Protein AF-A0A533SF51-F1 (afdb_monomer)

Sequence (146 aa):
MVKEVVDHLSSLVIGVIQMPCPEFGFYGNPRPSMTKDDYEKASGFKAHCRRVAKGFCNDLEDIKRLGRKPRVKILGIVGVEHSPSCAVEETPRKTNKGTVYRKERGIFMEELEREVRKRDLGIPLIGVNIHSPKDELLRMIKFFKE

pLDDT: mean 90.51, std 9.14, range [52.22, 98.62]

Solvent-accessible surface area (backbone atoms only — not comparable to full-atom values): 8386 Å² total; per-residue (Å²): 111,69,63,61,54,50,53,54,36,50,76,70,74,46,87,84,83,86,74,83,56,63,62,46,76,71,61,40,85,81,62,82,93,66,32,31,62,56,46,71,67,37,86,61,46,65,60,48,23,40,52,54,27,48,54,53,49,50,54,53,50,48,44,61,73,64,35,75,81,72,67,61,78,81,79,59,45,83,26,40,40,61,28,29,38,38,1,51,50,33,16,28,35,76,51,100,91,44,79,44,76,40,91,37,53,3,63,34,39,50,37,31,51,50,50,39,59,76,64,69,64,82,66,48,77,41,57,32,47,78,93,49,48,69,63,39,49,56,51,54,49,55,65,72,72,111

Structure (mmCIF, N/CA/C/O backbone):
data_AF-A0A533SF51-F1
#
_entry.id   AF-A0A533SF51-F1
#
loop_
_atom_site.group_PDB
_atom_site.id
_atom_site.type_symbol
_atom_site.label_atom_id
_atom_site.label_alt_id
_atom_site.label_comp_id
_atom_site.label_asym_id
_atom_site.label_entity_id
_atom_site.label_seq_id
_atom_site.pdbx_PDB_ins_code
_atom_site.Cartn_x
_atom_site.Cartn_y
_atom_site.Cartn_z
_atom_site.occupancy
_atom_site.B_iso_or_equiv
_atom_site.auth_seq_id
_atom_site.auth_comp_id
_atom_site.auth_asym_id
_atom_site.auth_atom_id
_atom_site.pdbx_PDB_model_num
ATOM 1 N N . MET A 1 1 ? 1.648 -19.081 6.973 1.00 64.94 1 MET A N 1
ATOM 2 C CA . MET A 1 1 ? 1.926 -17.631 7.061 1.00 64.94 1 MET A CA 1
ATOM 3 C C . MET A 1 1 ? 0.658 -16.785 7.135 1.00 64.94 1 MET A C 1
ATOM 5 O O . MET A 1 1 ? 0.496 -16.043 8.093 1.00 64.94 1 MET A O 1
ATOM 9 N N . VAL A 1 2 ? -0.254 -16.888 6.155 1.00 72.75 2 VAL A N 1
ATOM 10 C CA . VAL A 1 2 ? -1.535 -16.144 6.177 1.00 72.75 2 VAL A CA 1
ATOM 11 C C . VAL A 1 2 ? -2.382 -16.535 7.388 1.00 72.75 2 VAL A C 1
ATOM 13 O O . VAL A 1 2 ? -2.914 -15.663 8.063 1.00 72.75 2 VAL A O 1
ATOM 16 N N . LYS A 1 3 ? -2.444 -17.835 7.706 1.00 79.88 3 LYS A N 1
ATOM 17 C CA . LYS A 1 3 ? -3.169 -18.338 8.875 1.00 79.88 3 LYS A CA 1
ATOM 18 C C . LYS A 1 3 ? -2.669 -17.712 10.180 1.00 79.88 3 LYS A C 1
ATOM 20 O O . LYS A 1 3 ? -3.486 -17.194 10.921 1.00 79.88 3 LYS A O 1
ATOM 25 N N . GLU A 1 4 ? -1.358 -17.691 10.444 1.00 77.06 4 GLU A N 1
ATOM 26 C CA . GLU A 1 4 ? -0.842 -17.103 11.691 1.00 77.06 4 GLU A CA 1
ATOM 27 C C . GLU A 1 4 ? -1.135 -15.601 11.792 1.00 77.06 4 GLU A C 1
ATOM 29 O O . GLU A 1 4 ? -1.449 -15.116 12.875 1.00 77.06 4 GLU A O 1
ATOM 34 N N . VAL A 1 5 ? -1.064 -14.872 10.672 1.00 75.38 5 VAL A N 1
ATOM 35 C CA . VAL A 1 5 ? -1.406 -13.442 10.628 1.00 75.38 5 VAL A CA 1
ATOM 36 C C . VAL A 1 5 ? -2.882 -13.229 10.959 1.00 75.38 5 VAL A C 1
ATOM 38 O O . VAL A 1 5 ? -3.210 -12.419 11.823 1.00 75.38 5 VAL A O 1
ATOM 41 N N . VAL A 1 6 ? -3.768 -13.979 10.304 1.00 81.81 6 VAL A N 1
ATOM 42 C CA . VAL A 1 6 ? -5.218 -13.877 10.504 1.00 81.81 6 VAL A CA 1
ATOM 43 C C . VAL A 1 6 ? -5.610 -14.297 11.919 1.00 81.81 6 VAL A C 1
ATOM 45 O O . VAL A 1 6 ? -6.343 -13.564 12.576 1.00 81.81 6 VAL A O 1
ATOM 48 N N . ASP A 1 7 ? -5.086 -15.419 12.418 1.00 85.44 7 ASP A N 1
ATOM 49 C CA . ASP A 1 7 ? -5.364 -15.914 13.770 1.00 85.44 7 ASP A CA 1
ATOM 50 C C . ASP A 1 7 ? -4.962 -14.879 14.825 1.00 85.44 7 ASP A C 1
ATOM 52 O O . ASP A 1 7 ? -5.710 -14.601 15.765 1.00 85.44 7 ASP A O 1
ATOM 56 N N . HIS A 1 8 ? -3.788 -14.270 14.659 1.00 80.50 8 HIS A N 1
ATOM 57 C CA . HIS A 1 8 ? -3.290 -13.295 15.612 1.00 80.50 8 HIS A CA 1
ATOM 58 C C . HIS A 1 8 ? -4.105 -11.994 15.582 1.00 80.50 8 HIS A C 1
ATOM 60 O O . HIS A 1 8 ? -4.501 -11.510 16.643 1.00 80.50 8 HIS A O 1
ATOM 66 N N . LEU A 1 9 ? -4.428 -11.454 14.401 1.00 83.94 9 LEU A N 1
ATOM 67 C CA . LEU A 1 9 ? -5.310 -10.284 14.283 1.00 83.94 9 LEU A CA 1
ATOM 68 C C . LEU A 1 9 ? -6.707 -10.580 14.847 1.00 83.94 9 LEU A C 1
ATOM 70 O O . LEU A 1 9 ? -7.257 -9.767 15.590 1.00 83.94 9 LEU A O 1
ATOM 74 N N . SER A 1 10 ? -7.236 -11.779 14.592 1.00 87.62 10 SER A N 1
ATOM 75 C CA . SER A 1 10 ? -8.511 -12.232 15.148 1.00 87.62 10 SER A CA 1
ATOM 76 C C . SER A 1 10 ? -8.484 -12.314 16.676 1.00 87.62 10 SER A C 1
ATOM 78 O O . SER A 1 10 ? -9.462 -11.928 17.312 1.00 87.62 10 SER A O 1
ATOM 80 N N . SER A 1 11 ? -7.379 -12.763 17.284 1.00 87.75 11 SER A N 1
ATOM 81 C CA . SER A 1 11 ? -7.220 -12.795 18.751 1.00 87.75 11 SER A CA 1
ATOM 82 C C . SER A 1 11 ? -7.248 -11.401 19.392 1.00 87.75 11 SER A C 1
ATOM 84 O O . SER A 1 11 ? -7.545 -11.262 20.576 1.00 87.75 11 SER A O 1
ATOM 86 N N . LEU A 1 12 ? -6.977 -10.364 18.594 1.00 85.25 12 LEU A N 1
ATOM 87 C CA . LEU A 1 12 ? -7.032 -8.955 18.980 1.00 85.25 12 LEU A CA 1
ATOM 88 C C . LEU A 1 12 ? -8.345 -8.276 18.561 1.00 85.25 12 LEU A C 1
ATOM 90 O O . LEU A 1 12 ? -8.484 -7.069 18.744 1.00 85.25 12 LEU A O 1
ATOM 94 N N . VAL A 1 13 ? -9.300 -9.028 18.001 1.00 88.25 13 VAL A N 1
ATOM 95 C CA . VAL A 1 13 ? -10.572 -8.507 17.468 1.00 88.25 13 VAL A CA 1
ATOM 96 C C . VAL A 1 13 ? -10.348 -7.479 16.343 1.00 88.25 13 VAL A C 1
ATOM 98 O O . VAL A 1 13 ? -11.116 -6.535 16.162 1.00 88.25 13 VAL A O 1
ATOM 101 N N . ILE A 1 14 ? -9.278 -7.661 15.562 1.00 87.69 14 ILE A N 1
ATOM 102 C CA . ILE A 1 14 ? -8.954 -6.829 14.402 1.00 87.69 14 ILE A CA 1
ATOM 103 C C . ILE A 1 14 ? -9.412 -7.549 13.133 1.00 87.69 14 ILE A C 1
ATOM 105 O O . ILE A 1 14 ? -8.921 -8.626 12.795 1.00 87.69 14 ILE A O 1
ATOM 109 N N . GLY A 1 15 ? -10.348 -6.929 12.415 1.00 88.75 15 GLY A N 1
ATOM 110 C CA . GLY A 1 15 ? -10.756 -7.367 11.082 1.00 88.75 15 GLY A CA 1
ATOM 111 C C . GLY A 1 15 ? -9.791 -6.887 9.996 1.00 88.75 15 GLY A C 1
ATOM 112 O O . GLY A 1 15 ? -9.158 -5.840 10.131 1.00 88.75 15 GLY A O 1
ATOM 113 N N . VAL A 1 16 ? -9.718 -7.632 8.891 1.00 88.38 16 VAL A N 1
ATOM 114 C CA . VAL A 1 16 ? -8.942 -7.266 7.697 1.00 88.38 16 VAL A CA 1
ATOM 115 C C . VAL A 1 16 ? -9.875 -7.207 6.497 1.00 88.38 16 VAL A C 1
ATOM 117 O O . VAL A 1 16 ? -10.638 -8.141 6.255 1.00 88.38 16 VAL A O 1
ATOM 120 N N . ILE A 1 17 ? -9.793 -6.121 5.730 1.00 90.69 17 ILE A N 1
ATOM 121 C CA . ILE A 1 17 ? -10.488 -5.973 4.449 1.00 90.69 17 ILE A CA 1
ATOM 122 C C . ILE A 1 17 ? -9.427 -6.012 3.353 1.00 90.69 17 ILE A C 1
ATOM 124 O O . ILE A 1 17 ? -8.561 -5.140 3.284 1.00 90.69 17 ILE A O 1
ATOM 128 N N . GLN A 1 18 ? -9.477 -7.039 2.507 1.00 90.69 18 GLN A N 1
ATOM 129 C CA . GLN A 1 18 ? -8.551 -7.183 1.389 1.00 90.69 18 GLN A CA 1
ATOM 130 C C . GLN A 1 18 ? -8.923 -6.205 0.267 1.00 90.69 18 GLN A C 1
ATOM 132 O O . GLN A 1 18 ? -10.019 -6.272 -0.285 1.00 90.69 18 GLN A O 1
ATOM 137 N N . MET A 1 19 ? -7.989 -5.329 -0.109 1.00 92.88 19 MET A N 1
ATOM 138 C CA . MET A 1 19 ? -8.137 -4.466 -1.284 1.00 92.88 19 MET A CA 1
ATOM 139 C C . MET A 1 19 ? -7.906 -5.255 -2.585 1.00 92.88 19 MET A C 1
ATOM 141 O O . MET A 1 19 ? -7.071 -6.172 -2.599 1.00 92.88 19 MET A O 1
ATOM 145 N N . PRO A 1 20 ? -8.563 -4.877 -3.701 1.00 94.00 20 PRO A N 1
ATOM 146 C CA . PRO A 1 20 ? -8.201 -5.369 -5.025 1.00 94.00 20 PRO A CA 1
ATOM 147 C C . PRO A 1 20 ? -6.736 -5.052 -5.344 1.00 94.00 20 PRO A C 1
ATOM 149 O O . PRO A 1 20 ? -6.280 -3.926 -5.149 1.00 94.00 20 PRO A O 1
ATOM 152 N N . CYS A 1 21 ? -5.994 -6.033 -5.860 1.00 95.69 21 CYS A N 1
ATOM 153 C CA . CYS A 1 21 ? -4.616 -5.815 -6.293 1.00 95.69 21 CYS A CA 1
ATOM 154 C C . CYS A 1 21 ? -4.604 -4.938 -7.563 1.00 95.69 21 CYS A C 1
ATOM 156 O O . CYS A 1 21 ? -5.134 -5.380 -8.588 1.00 95.69 21 CYS A O 1
ATOM 158 N N . PRO A 1 22 ? -3.990 -3.736 -7.542 1.00 96.88 22 PRO A N 1
ATOM 159 C CA . PRO A 1 22 ? -4.008 -2.820 -8.686 1.00 96.88 22 PRO A CA 1
ATOM 160 C C . PRO A 1 22 ? -3.272 -3.396 -9.903 1.00 96.88 22 PRO A C 1
ATOM 162 O O . PRO A 1 22 ? -3.624 -3.126 -11.045 1.00 96.88 22 PRO A O 1
ATOM 165 N N . GLU A 1 23 ? -2.256 -4.225 -9.677 1.00 97.44 23 GLU A N 1
ATOM 166 C CA . GLU A 1 23 ? -1.462 -4.826 -10.747 1.00 97.44 23 GLU A CA 1
ATOM 167 C C . GLU A 1 23 ? -2.214 -5.971 -11.432 1.00 97.44 23 GLU A C 1
ATOM 169 O O . GLU A 1 23 ? -2.236 -6.045 -12.658 1.00 97.44 23 GLU A O 1
ATOM 174 N N . PHE A 1 24 ? -2.887 -6.832 -10.659 1.00 96.31 24 PHE A N 1
ATOM 175 C CA . PHE A 1 24 ? -3.723 -7.904 -11.213 1.00 96.31 24 PHE A CA 1
ATOM 176 C C . PHE A 1 24 ? -4.988 -7.358 -11.866 1.00 96.31 24 PHE A C 1
ATOM 178 O O . PHE A 1 24 ? -5.387 -7.849 -12.915 1.00 96.31 24 PHE A O 1
ATOM 185 N N . GLY A 1 25 ? -5.592 -6.314 -11.294 1.00 96.19 25 GLY A N 1
ATOM 186 C CA . GLY A 1 25 ? -6.740 -5.641 -11.898 1.00 96.19 25 GLY A CA 1
ATOM 187 C C . GLY A 1 25 ? -6.423 -4.972 -13.240 1.00 96.19 25 GLY A C 1
ATOM 188 O O . GLY A 1 25 ? -7.349 -4.662 -13.988 1.00 96.19 25 GLY A O 1
ATOM 189 N N . PHE A 1 26 ? -5.141 -4.749 -13.548 1.00 97.19 26 PHE A N 1
ATOM 190 C CA . PHE A 1 26 ? -4.700 -4.119 -14.789 1.00 97.19 26 PHE A CA 1
ATOM 191 C C . PHE A 1 26 ? -4.086 -5.103 -15.796 1.00 97.19 26 PHE A C 1
ATOM 193 O O . PHE A 1 26 ? -4.476 -5.090 -16.959 1.00 97.19 26 PHE A O 1
ATOM 200 N N . TYR A 1 27 ? -3.146 -5.952 -15.367 1.00 96.19 27 TYR A N 1
ATOM 201 C CA . TYR A 1 27 ? -2.427 -6.895 -16.238 1.00 96.19 27 TYR A CA 1
ATOM 202 C C . TYR A 1 27 ? -2.879 -8.355 -16.104 1.00 96.19 27 TYR A C 1
ATOM 204 O O . TYR A 1 27 ? -2.467 -9.187 -16.907 1.00 96.19 27 TYR A O 1
ATOM 212 N N . GLY A 1 28 ? -3.711 -8.685 -15.115 1.00 95.19 28 GLY A N 1
ATOM 213 C CA . GLY A 1 28 ? -4.087 -10.063 -14.812 1.00 95.19 28 GLY A CA 1
ATOM 214 C C . GLY A 1 28 ? -2.996 -10.848 -14.076 1.00 95.19 28 GLY A C 1
ATOM 215 O O . GLY A 1 28 ? -2.067 -10.284 -13.491 1.00 95.19 28 GLY A O 1
ATOM 216 N N . ASN A 1 29 ? -3.148 -12.172 -14.078 1.00 90.88 29 ASN A N 1
ATOM 217 C CA . ASN A 1 29 ? -2.195 -13.127 -13.521 1.00 90.88 29 ASN A CA 1
ATOM 218 C C . ASN A 1 29 ? -2.014 -14.287 -14.526 1.00 90.88 29 ASN A C 1
ATOM 220 O O . ASN A 1 29 ? -3.012 -14.938 -14.842 1.00 90.88 29 ASN A O 1
ATOM 224 N N . PRO A 1 30 ? -0.794 -14.560 -15.027 1.00 91.25 30 PRO A N 1
ATOM 225 C CA . PRO A 1 30 ? 0.472 -13.927 -14.656 1.00 91.25 30 PRO A CA 1
ATOM 226 C C . PRO A 1 30 ? 0.636 -12.515 -15.232 1.00 91.25 30 PRO A C 1
ATOM 228 O O . PRO A 1 30 ? 0.009 -12.146 -16.220 1.00 91.25 30 PRO A O 1
ATOM 231 N N . ARG A 1 31 ? 1.539 -11.745 -14.621 1.00 93.19 31 ARG A N 1
ATOM 232 C CA . ARG A 1 31 ? 2.019 -10.451 -15.120 1.00 93.19 31 ARG A CA 1
ATOM 233 C C . ARG A 1 31 ? 3.550 -10.408 -15.081 1.00 93.19 31 ARG A C 1
ATOM 235 O O . ARG A 1 31 ? 4.142 -11.092 -14.241 1.00 93.19 31 ARG A O 1
ATOM 242 N N . PRO A 1 32 ? 4.215 -9.604 -15.925 1.00 90.19 32 PRO A N 1
ATOM 243 C CA . PRO A 1 32 ? 5.661 -9.431 -15.838 1.00 90.19 32 PRO A CA 1
ATOM 244 C C . PRO A 1 32 ? 6.078 -8.778 -14.511 1.00 90.19 32 PRO A C 1
ATOM 246 O O . PRO A 1 32 ? 5.322 -8.014 -13.902 1.00 90.19 32 PRO A O 1
ATOM 249 N N . SER A 1 33 ? 7.305 -9.068 -14.069 1.00 92.50 33 SER A N 1
ATOM 250 C CA . SER A 1 33 ? 7.960 -8.295 -13.010 1.00 92.50 33 SER A CA 1
ATOM 251 C C . SER A 1 33 ? 8.328 -6.913 -13.552 1.00 92.50 33 SER A C 1
ATOM 253 O O . SER A 1 33 ? 8.879 -6.812 -14.647 1.00 92.50 33 SER A O 1
ATOM 255 N N . MET A 1 34 ? 7.990 -5.860 -12.813 1.00 95.75 34 MET A N 1
ATOM 256 C CA . MET A 1 34 ? 8.072 -4.469 -13.263 1.00 95.75 34 MET A CA 1
ATOM 257 C C . MET A 1 34 ? 8.458 -3.554 -12.100 1.00 95.75 34 MET A C 1
ATOM 259 O O . MET A 1 34 ? 8.081 -3.816 -10.956 1.00 95.75 34 MET A O 1
ATOM 263 N N . THR A 1 35 ? 9.193 -2.478 -12.388 1.00 97.88 35 THR A N 1
ATOM 264 C CA . THR A 1 35 ? 9.468 -1.398 -11.425 1.00 97.88 35 THR A CA 1
ATOM 265 C C . THR A 1 35 ? 8.382 -0.324 -11.478 1.00 97.88 35 THR A C 1
ATOM 267 O O . THR A 1 35 ? 7.501 -0.349 -12.342 1.00 97.88 35 THR A O 1
ATOM 270 N N . LYS A 1 36 ? 8.439 0.664 -10.575 1.00 98.25 36 LYS A N 1
ATOM 271 C CA . LYS A 1 36 ? 7.529 1.818 -10.634 1.00 98.25 36 LYS A CA 1
ATOM 272 C C . LYS A 1 36 ? 7.654 2.581 -11.955 1.00 98.25 36 LYS A C 1
ATOM 274 O O . LYS A 1 36 ? 6.633 2.963 -12.514 1.00 98.25 36 LYS A O 1
ATOM 279 N N . ASP A 1 37 ? 8.863 2.716 -12.506 1.00 97.88 37 ASP A N 1
ATOM 280 C CA . ASP A 1 37 ? 9.085 3.378 -13.803 1.00 97.88 37 ASP A CA 1
ATOM 281 C C . ASP A 1 37 ? 8.370 2.666 -14.959 1.00 97.88 37 ASP A C 1
ATOM 283 O O . ASP A 1 37 ? 7.867 3.314 -15.877 1.00 97.88 37 ASP A O 1
ATOM 287 N N . ASP A 1 38 ? 8.335 1.330 -14.933 1.00 97.31 38 ASP A N 1
ATOM 288 C CA . ASP A 1 38 ? 7.666 0.535 -15.964 1.00 97.31 38 ASP A CA 1
ATOM 289 C C . ASP A 1 38 ? 6.144 0.764 -15.912 1.00 97.31 38 ASP A C 1
ATOM 291 O O . ASP A 1 38 ? 5.507 0.996 -16.941 1.00 97.31 38 ASP A O 1
ATOM 295 N N . TYR A 1 39 ? 5.569 0.797 -14.707 1.00 97.75 39 TYR A N 1
ATOM 296 C CA . TYR A 1 39 ? 4.147 1.073 -14.500 1.00 97.75 39 TYR A CA 1
ATOM 297 C C . TYR A 1 39 ? 3.753 2.540 -14.730 1.00 97.75 39 TYR A C 1
ATOM 299 O O . TYR A 1 39 ? 2.627 2.810 -15.143 1.00 97.75 39 TYR A O 1
ATOM 307 N N . GLU A 1 40 ? 4.646 3.503 -14.498 1.00 97.38 40 GLU A N 1
ATOM 308 C CA . GLU A 1 40 ? 4.408 4.912 -14.847 1.00 97.38 40 GLU A CA 1
ATOM 309 C C . GLU A 1 40 ? 4.300 5.108 -16.366 1.00 97.38 40 GLU A C 1
ATOM 311 O O . GLU A 1 40 ? 3.523 5.946 -16.826 1.00 97.38 40 GLU A O 1
ATOM 316 N N . LYS A 1 41 ? 5.036 4.306 -17.147 1.00 96.94 41 LYS A N 1
ATOM 317 C CA . LYS A 1 41 ? 4.968 4.286 -18.618 1.00 96.94 41 LYS A CA 1
ATOM 318 C C . LYS A 1 41 ? 3.775 3.492 -19.151 1.00 96.94 41 LYS A C 1
ATOM 320 O O . LYS A 1 41 ? 3.399 3.665 -20.310 1.00 96.94 41 LYS A O 1
ATOM 325 N N . ALA A 1 42 ? 3.171 2.633 -18.331 1.00 96.62 42 ALA A N 1
ATOM 326 C CA . ALA A 1 42 ? 1.986 1.877 -18.704 1.00 96.62 42 ALA A CA 1
ATOM 327 C C . ALA A 1 42 ? 0.771 2.811 -18.827 1.00 96.62 42 ALA A C 1
ATOM 329 O O . ALA A 1 42 ? 0.187 3.262 -17.835 1.00 96.62 42 ALA A O 1
ATOM 330 N N . SER A 1 43 ? 0.378 3.099 -20.071 1.00 96.88 43 SER A N 1
ATOM 331 C CA . SER A 1 43 ? -0.758 3.973 -20.368 1.00 96.88 43 SER A CA 1
ATOM 332 C C . SER A 1 43 ? -2.018 3.501 -19.640 1.00 96.88 43 SER A C 1
ATOM 334 O O . SER A 1 43 ? -2.460 2.365 -19.790 1.00 96.88 43 SER A O 1
ATOM 336 N N . GLY A 1 44 ? -2.594 4.379 -18.819 1.00 97.88 44 GLY A N 1
ATOM 337 C CA . GLY A 1 44 ? -3.814 4.100 -18.064 1.00 97.88 44 GLY A CA 1
ATOM 338 C C . GLY A 1 44 ? -3.620 3.433 -16.698 1.00 97.88 44 GLY A C 1
ATOM 339 O O . GLY A 1 44 ? -4.578 3.438 -15.922 1.00 97.88 44 GLY A O 1
ATOM 340 N N . PHE A 1 45 ? -2.425 2.949 -16.333 1.00 98.25 45 PHE A N 1
ATOM 341 C CA . PHE A 1 45 ? -2.217 2.275 -15.041 1.00 98.25 45 PHE A CA 1
ATOM 342 C C . PHE A 1 45 ? -2.453 3.211 -13.852 1.00 98.25 45 PHE A C 1
ATOM 344 O O . PHE A 1 45 ? -3.235 2.909 -12.954 1.00 98.25 45 PHE A O 1
ATOM 351 N N . LYS A 1 46 ? -1.886 4.422 -13.880 1.00 98.19 46 LYS A N 1
ATOM 352 C CA . LYS A 1 46 ? -2.133 5.430 -12.833 1.00 98.19 46 LYS A CA 1
ATOM 353 C C . LYS A 1 46 ? -3.617 5.797 -12.706 1.00 98.19 46 LYS A C 1
ATOM 355 O O . LYS A 1 46 ? -4.122 5.991 -11.601 1.00 98.19 46 LYS A O 1
ATOM 360 N N . ALA A 1 47 ? -4.336 5.878 -13.828 1.00 98.44 47 ALA A N 1
ATOM 361 C CA . ALA A 1 47 ? -5.777 6.130 -13.823 1.00 98.44 47 ALA A CA 1
ATOM 362 C C . ALA A 1 47 ? -6.566 4.937 -13.255 1.00 98.44 47 ALA A C 1
ATOM 364 O O . ALA A 1 47 ? -7.545 5.146 -12.541 1.00 98.44 47 ALA A O 1
ATOM 365 N N . HIS A 1 48 ? -6.128 3.705 -13.529 1.00 98.38 48 HIS A N 1
ATOM 366 C CA . HIS A 1 48 ? -6.653 2.494 -12.902 1.00 98.38 48 HIS A CA 1
ATOM 367 C C . HIS A 1 48 ? -6.451 2.529 -11.380 1.00 98.38 48 HIS A C 1
ATOM 369 O O . HIS A 1 48 ? -7.437 2.447 -10.650 1.00 98.38 48 HIS A O 1
ATOM 375 N N . CYS A 1 49 ? -5.228 2.780 -10.902 1.00 98.50 49 CYS A N 1
ATOM 376 C CA . CYS A 1 49 ? -4.923 2.927 -9.475 1.00 98.50 49 CYS A CA 1
ATOM 377 C C . CYS A 1 49 ? -5.808 3.980 -8.797 1.00 98.50 49 CYS A C 1
ATOM 379 O O . CYS A 1 49 ? -6.389 3.707 -7.750 1.00 98.50 49 CYS A O 1
ATOM 381 N N . ARG A 1 50 ? -5.987 5.153 -9.424 1.00 98.56 50 ARG A N 1
ATOM 382 C CA . ARG A 1 50 ? -6.885 6.209 -8.924 1.00 98.56 50 ARG A CA 1
ATOM 383 C C . ARG A 1 50 ? -8.327 5.719 -8.773 1.00 98.56 50 ARG A C 1
ATOM 385 O O . ARG A 1 50 ? -8.970 6.036 -7.777 1.00 98.56 50 ARG A O 1
ATOM 392 N N . ARG A 1 51 ? -8.855 4.964 -9.745 1.00 98.44 51 ARG A N 1
ATOM 393 C CA . ARG A 1 51 ? -10.224 4.419 -9.670 1.00 98.44 51 ARG A CA 1
ATOM 394 C C . ARG A 1 51 ? -10.371 3.417 -8.529 1.00 98.44 51 ARG A C 1
ATOM 396 O O . ARG A 1 51 ? -11.340 3.520 -7.783 1.00 98.44 51 ARG A O 1
ATOM 403 N N . VAL A 1 52 ? -9.414 2.499 -8.380 1.00 98.19 52 VAL A N 1
ATOM 404 C CA . VAL A 1 52 ? -9.413 1.510 -7.289 1.00 98.19 52 VAL A CA 1
ATOM 405 C C . VAL A 1 52 ? -9.331 2.212 -5.932 1.00 98.19 52 VAL A C 1
ATOM 407 O O . VAL A 1 52 ? -10.142 1.935 -5.053 1.00 98.19 52 VAL A O 1
ATOM 410 N N . ALA A 1 53 ? -8.425 3.184 -5.786 1.00 98.00 53 ALA A N 1
ATOM 411 C CA . ALA A 1 53 ? -8.252 3.952 -4.554 1.00 98.00 53 ALA A CA 1
ATOM 412 C C . ALA A 1 53 ? -9.524 4.722 -4.181 1.00 98.00 53 ALA A C 1
ATOM 414 O O . ALA A 1 53 ? -9.973 4.670 -3.039 1.00 98.00 53 ALA A O 1
ATOM 415 N N . LYS A 1 54 ? -10.152 5.385 -5.162 1.00 98.06 54 LYS A N 1
ATOM 416 C CA . LYS A 1 54 ? -11.414 6.100 -4.956 1.00 98.06 54 LYS A CA 1
ATOM 417 C C . LYS A 1 54 ? -12.527 5.161 -4.489 1.00 98.06 54 LYS A C 1
ATOM 419 O O . LYS A 1 54 ? -13.243 5.521 -3.563 1.00 98.06 54 LYS A O 1
ATOM 424 N N . GLY A 1 55 ? -12.673 3.996 -5.129 1.00 97.06 55 GLY A N 1
ATOM 425 C CA . GLY A 1 55 ? -13.668 2.992 -4.746 1.00 97.06 55 GLY A CA 1
ATOM 426 C C . GLY A 1 55 ? -13.481 2.546 -3.300 1.00 97.06 55 GLY A C 1
ATOM 427 O O . GLY A 1 55 ? -14.399 2.671 -2.501 1.00 97.06 55 GLY A O 1
ATOM 428 N N . PHE A 1 56 ? -12.255 2.167 -2.939 1.00 96.06 56 PHE A N 1
ATOM 429 C CA . PHE A 1 56 ? -11.951 1.740 -1.578 1.00 96.06 56 PHE A CA 1
ATOM 430 C C . PHE A 1 56 ? -12.173 2.851 -0.541 1.00 96.06 56 PHE A C 1
ATOM 432 O O . PHE A 1 56 ? -12.740 2.607 0.518 1.00 96.06 56 PHE A O 1
ATOM 439 N N . CYS A 1 57 ? -11.796 4.099 -0.834 1.00 96.00 57 CYS A N 1
ATOM 440 C CA . CYS A 1 57 ? -12.067 5.205 0.084 1.00 96.00 57 CYS A CA 1
ATOM 441 C C . CYS A 1 57 ? -13.564 5.505 0.259 1.00 96.00 57 CYS A C 1
ATOM 443 O O . CYS A 1 57 ? -13.940 5.945 1.343 1.00 96.00 57 CYS A O 1
ATOM 445 N N . ASN A 1 58 ? -14.407 5.255 -0.751 1.00 95.94 58 ASN A N 1
ATOM 446 C CA . ASN A 1 58 ? -15.860 5.341 -0.576 1.00 95.94 58 ASN A CA 1
ATOM 447 C C . ASN A 1 58 ? -16.345 4.279 0.428 1.00 95.94 58 ASN A C 1
ATOM 449 O O . ASN A 1 58 ? -17.110 4.602 1.333 1.00 95.94 58 ASN A O 1
ATOM 453 N N . ASP A 1 59 ? -15.839 3.044 0.325 1.00 93.81 59 ASP A N 1
ATOM 454 C CA . ASP A 1 59 ? -16.178 1.974 1.272 1.00 93.81 59 ASP A CA 1
ATOM 455 C C . ASP A 1 59 ? -15.754 2.347 2.705 1.00 93.81 59 ASP A C 1
ATOM 457 O O . ASP A 1 59 ? -16.505 2.144 3.659 1.00 93.81 59 ASP A O 1
ATOM 461 N N . LEU A 1 60 ? -14.571 2.953 2.877 1.00 92.62 60 LEU A N 1
ATOM 462 C CA . LEU A 1 60 ? -14.087 3.425 4.182 1.00 92.62 60 LEU A CA 1
ATOM 463 C C . LEU A 1 60 ? -14.956 4.552 4.766 1.00 92.62 60 LEU A C 1
ATOM 465 O O . LEU A 1 60 ? -15.218 4.563 5.974 1.00 92.62 60 LEU A O 1
ATOM 469 N N . GLU A 1 61 ? -15.414 5.495 3.936 1.00 92.00 61 GLU A N 1
ATOM 470 C CA . GLU A 1 61 ? -16.363 6.538 4.349 1.00 92.00 61 GLU A CA 1
ATOM 471 C C . GLU A 1 61 ? -17.683 5.932 4.825 1.00 92.00 61 GLU A C 1
ATOM 473 O O . GLU A 1 61 ? -18.195 6.314 5.883 1.00 92.00 61 GLU A O 1
ATOM 478 N N . ASP A 1 62 ? -18.210 4.956 4.088 1.00 91.50 62 ASP A N 1
ATOM 479 C CA . ASP A 1 62 ? -19.443 4.270 4.453 1.00 91.50 62 ASP A CA 1
ATOM 480 C C . ASP A 1 62 ? -19.284 3.459 5.739 1.00 91.50 62 ASP A C 1
ATOM 482 O O . ASP A 1 62 ? -20.144 3.553 6.617 1.00 91.50 62 ASP A O 1
ATOM 486 N N . ILE A 1 63 ? -18.158 2.767 5.934 1.00 89.69 63 ILE A N 1
ATOM 487 C CA . ILE A 1 63 ? -17.840 2.094 7.203 1.00 89.69 63 ILE A CA 1
ATOM 488 C C . ILE A 1 63 ? -17.854 3.099 8.366 1.00 89.69 63 ILE A C 1
ATOM 490 O O . ILE A 1 63 ? -18.502 2.850 9.387 1.00 89.69 63 ILE A O 1
ATOM 494 N N . LYS A 1 64 ? -17.197 4.257 8.213 1.00 86.00 64 LYS A N 1
ATOM 495 C CA . LYS A 1 64 ? -17.121 5.300 9.254 1.00 86.00 64 LYS A CA 1
ATOM 496 C C . LYS A 1 64 ? -18.489 5.932 9.550 1.00 86.00 64 LYS A C 1
ATOM 498 O O . LYS A 1 64 ? -18.791 6.233 10.704 1.00 86.00 64 LYS A O 1
ATOM 503 N N . ARG A 1 65 ? -19.325 6.138 8.527 1.00 86.81 65 ARG A N 1
ATOM 504 C CA . ARG A 1 65 ? -20.619 6.843 8.622 1.00 86.81 65 ARG A CA 1
ATOM 505 C C . ARG A 1 65 ? -21.782 5.938 9.043 1.00 86.81 65 ARG A C 1
ATOM 507 O O . ARG A 1 65 ? -22.669 6.372 9.789 1.00 86.81 65 ARG A O 1
ATOM 514 N N . LEU A 1 66 ? -21.809 4.705 8.539 1.00 87.19 66 LEU A N 1
ATOM 515 C CA . LEU A 1 66 ? -22.905 3.745 8.712 1.00 87.19 66 LEU A CA 1
ATOM 516 C C . LEU A 1 66 ? -22.644 2.734 9.834 1.00 87.19 66 LEU A C 1
ATOM 518 O O . LEU A 1 66 ? -23.601 2.171 10.370 1.00 87.19 66 LEU A O 1
ATOM 522 N N . GLY A 1 67 ? -21.386 2.533 10.241 1.00 81.44 67 GLY A N 1
ATOM 523 C CA . GLY A 1 67 ? -21.010 1.648 11.343 1.00 81.44 67 GLY A CA 1
ATOM 524 C C . GLY A 1 67 ? -21.519 2.163 12.688 1.00 81.44 67 GLY A C 1
ATOM 525 O O . GLY A 1 67 ? -20.831 2.916 13.376 1.00 81.44 67 GLY A O 1
ATOM 526 N N . ARG A 1 68 ? -22.750 1.796 13.066 1.00 76.06 68 ARG A N 1
ATOM 527 C CA . ARG A 1 68 ? -23.410 2.342 14.264 1.00 76.06 68 ARG A CA 1
ATOM 528 C C . ARG A 1 68 ? -23.457 1.386 15.455 1.00 76.06 68 ARG A C 1
ATOM 530 O O . ARG A 1 68 ? -23.568 1.892 16.569 1.00 76.06 68 ARG A O 1
ATOM 537 N N . LYS A 1 69 ? -23.343 0.062 15.270 1.00 77.88 69 LYS A N 1
ATOM 538 C CA . LYS A 1 69 ? -23.392 -0.951 16.350 1.00 77.88 69 LYS A CA 1
ATOM 539 C C . LYS A 1 69 ? -22.746 -2.292 15.918 1.00 77.88 69 LYS A C 1
ATOM 541 O O . LYS A 1 69 ? -23.424 -3.059 15.241 1.00 77.88 69 LYS A O 1
ATOM 546 N N . PRO A 1 70 ? -21.500 -2.613 16.322 1.00 77.69 70 PRO A N 1
ATOM 547 C CA . PRO A 1 70 ? -20.522 -1.733 16.964 1.00 77.69 70 PRO A CA 1
ATOM 548 C C . PRO A 1 70 ? -20.015 -0.654 15.994 1.00 77.69 70 PRO A C 1
ATOM 550 O O . PRO A 1 70 ? -20.165 -0.767 14.777 1.00 77.69 70 PRO A O 1
ATOM 553 N N . ARG A 1 71 ? -19.416 0.416 16.529 1.00 83.44 71 ARG A N 1
ATOM 554 C CA . ARG A 1 71 ? -18.657 1.358 15.696 1.00 83.44 71 ARG A CA 1
ATOM 555 C C . ARG A 1 71 ? -17.371 0.683 15.239 1.00 83.44 71 ARG A C 1
ATOM 557 O O . ARG A 1 71 ? -16.645 0.131 16.062 1.00 83.44 71 ARG A O 1
ATOM 564 N N . VAL A 1 72 ? -17.082 0.763 13.947 1.00 86.69 72 VAL A N 1
ATOM 565 C CA . VAL A 1 72 ? -15.827 0.260 13.385 1.00 86.69 72 VAL A CA 1
ATOM 566 C C . VAL A 1 72 ? -14.798 1.383 13.434 1.00 86.69 72 VAL A C 1
ATOM 568 O O . VAL A 1 72 ? -15.000 2.448 12.850 1.00 86.69 72 VAL A O 1
ATOM 571 N N . LYS A 1 73 ? -13.689 1.151 14.141 1.00 87.88 73 LYS A N 1
ATOM 572 C CA . LYS A 1 73 ? -12.504 2.010 14.075 1.00 87.88 73 LYS A CA 1
ATOM 573 C C . LYS A 1 73 ? -11.595 1.463 12.981 1.00 87.88 73 LYS A C 1
ATOM 575 O O . LYS A 1 73 ? -11.145 0.325 13.071 1.00 87.88 73 LYS A O 1
ATOM 580 N N . ILE A 1 74 ? -11.316 2.272 11.965 1.00 90.88 74 ILE A N 1
ATOM 581 C CA . ILE A 1 74 ? -10.298 1.934 10.970 1.00 90.88 74 ILE A CA 1
ATOM 582 C C . ILE A 1 74 ? -8.940 2.217 11.611 1.00 90.88 74 ILE A C 1
ATOM 584 O O . ILE A 1 74 ? -8.655 3.357 11.971 1.00 90.88 74 ILE A O 1
ATOM 588 N N . LEU A 1 75 ? -8.139 1.169 11.802 1.00 91.44 75 LEU A N 1
ATOM 589 C CA . LEU A 1 75 ? -6.842 1.274 12.472 1.00 91.44 75 LEU A CA 1
ATOM 590 C C . LEU A 1 75 ? -5.748 1.769 11.523 1.00 91.44 75 LEU A C 1
ATOM 592 O O . LEU A 1 75 ? -4.928 2.590 11.913 1.00 91.44 75 LEU A O 1
ATOM 596 N N . GLY A 1 76 ? -5.764 1.315 10.270 1.00 92.44 76 GLY A N 1
ATOM 597 C CA . GLY A 1 76 ? -4.791 1.703 9.258 1.00 92.44 76 GLY A CA 1
ATOM 598 C C . GLY A 1 76 ? -5.008 0.973 7.940 1.00 92.44 76 GLY A C 1
ATOM 599 O O . GLY A 1 76 ? -5.838 0.068 7.837 1.00 92.44 76 GLY A O 1
ATOM 600 N N . ILE A 1 77 ? -4.241 1.378 6.938 1.00 94.38 77 ILE A N 1
ATOM 601 C CA . ILE A 1 77 ? -4.142 0.725 5.636 1.00 94.38 77 ILE A CA 1
ATOM 602 C C . ILE A 1 77 ? -2.744 0.133 5.520 1.00 94.38 77 ILE A C 1
ATOM 604 O O . ILE A 1 77 ? -1.753 0.802 5.801 1.00 94.38 77 ILE A O 1
ATOM 608 N N . VAL A 1 78 ? -2.676 -1.117 5.078 1.00 92.19 78 VAL A N 1
ATOM 609 C CA . VAL A 1 78 ? -1.430 -1.879 5.004 1.00 92.19 78 VAL A CA 1
ATOM 610 C C . VAL A 1 78 ? -0.989 -1.987 3.550 1.00 92.19 78 VAL A C 1
ATOM 612 O O . VAL A 1 78 ? -1.750 -2.458 2.702 1.00 92.19 78 VAL A O 1
ATOM 615 N N . GLY A 1 79 ? 0.228 -1.537 3.266 1.00 94.56 79 GLY A N 1
ATOM 616 C CA . GLY A 1 79 ? 0.893 -1.670 1.976 1.00 94.56 79 GLY A CA 1
ATOM 617 C C . GLY A 1 79 ? 2.069 -2.636 2.034 1.00 94.56 79 GLY A C 1
ATOM 618 O O . GLY A 1 79 ? 2.590 -2.933 3.101 1.00 94.56 79 GLY A O 1
ATOM 619 N N . VAL A 1 80 ? 2.475 -3.148 0.877 1.00 93.31 80 VAL A N 1
ATOM 620 C CA . VAL A 1 80 ? 3.540 -4.151 0.755 1.00 93.31 80 VAL A CA 1
ATOM 6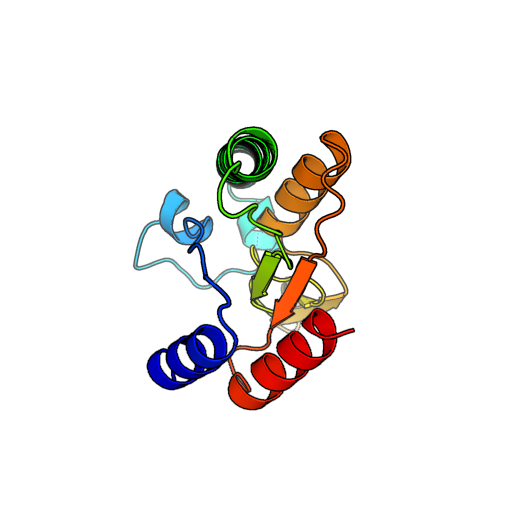21 C C . VAL A 1 80 ? 4.810 -3.464 0.286 1.00 93.31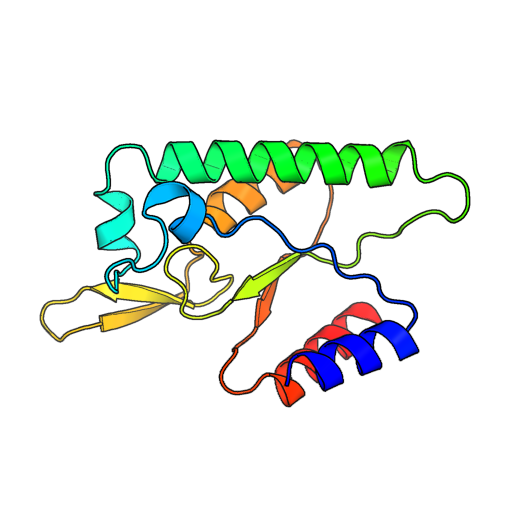 80 VAL A C 1
ATOM 623 O O . VAL A 1 80 ? 4.869 -3.008 -0.858 1.00 93.31 80 VAL A O 1
ATOM 626 N N . GLU A 1 81 ? 5.817 -3.408 1.153 1.00 94.69 81 GLU A N 1
ATOM 627 C CA . GLU A 1 81 ? 7.124 -2.845 0.819 1.00 94.69 81 GLU A CA 1
ATOM 628 C C . GLU A 1 81 ? 7.754 -3.562 -0.371 1.00 94.69 81 GLU A C 1
ATOM 630 O O . GLU A 1 81 ? 7.488 -4.740 -0.628 1.00 94.69 81 GLU A O 1
ATOM 635 N N . HIS A 1 82 ? 8.564 -2.823 -1.130 1.00 95.75 82 HIS A N 1
ATOM 636 C CA . HIS A 1 82 ? 9.206 -3.287 -2.361 1.00 95.75 82 HIS A CA 1
ATOM 637 C C . HIS A 1 82 ? 8.242 -3.604 -3.521 1.00 95.75 82 HIS A C 1
ATOM 639 O O . HIS A 1 82 ? 8.687 -4.021 -4.592 1.00 95.75 82 HIS A O 1
ATOM 645 N N . SER A 1 83 ? 6.936 -3.358 -3.372 1.00 96.56 83 SER A N 1
ATOM 646 C CA . SER A 1 83 ? 5.992 -3.360 -4.493 1.00 96.56 83 SER A CA 1
ATOM 647 C C . SER A 1 83 ? 6.059 -2.038 -5.272 1.00 96.56 83 SER A C 1
ATOM 649 O O . SER A 1 83 ? 6.037 -0.967 -4.666 1.00 96.56 83 SER A O 1
ATOM 651 N N . PRO A 1 84 ? 6.049 -2.060 -6.619 1.00 97.69 84 PRO A N 1
ATOM 652 C CA . PRO A 1 84 ? 6.010 -0.835 -7.422 1.00 97.69 84 PRO A CA 1
ATOM 653 C C . PRO A 1 84 ? 4.690 -0.058 -7.274 1.00 97.69 84 PRO A C 1
ATOM 655 O O . PRO A 1 84 ? 4.634 1.141 -7.561 1.00 97.69 84 PRO A O 1
ATOM 658 N N . SER A 1 85 ? 3.617 -0.724 -6.838 1.00 98.06 85 SER A N 1
ATOM 659 C CA . SER A 1 85 ? 2.296 -0.119 -6.661 1.00 98.06 85 SER A CA 1
ATOM 660 C C . SER A 1 85 ? 1.907 0.048 -5.189 1.00 98.06 85 SER A C 1
ATOM 662 O O . SER A 1 85 ? 1.366 1.096 -4.834 1.00 98.06 85 SER A O 1
ATOM 664 N N . CYS A 1 86 ? 2.217 -0.931 -4.336 1.00 97.88 86 CYS A N 1
ATOM 665 C CA . CYS A 1 86 ? 1.699 -1.030 -2.971 1.00 97.88 86 CYS A CA 1
ATOM 666 C C . CYS A 1 86 ? 2.695 -0.649 -1.863 1.00 97.88 86 CYS A C 1
ATOM 668 O O . CYS A 1 86 ? 2.298 -0.701 -0.701 1.00 97.88 86 CYS A O 1
ATOM 670 N N . ALA A 1 87 ? 3.945 -0.288 -2.172 1.00 97.62 87 ALA A N 1
ATOM 671 C CA . ALA A 1 87 ? 4.909 0.121 -1.147 1.00 97.62 87 ALA A CA 1
ATOM 672 C C . ALA A 1 87 ? 4.519 1.447 -0.485 1.00 97.62 87 ALA A C 1
ATOM 674 O O . ALA A 1 87 ? 3.993 2.350 -1.149 1.00 97.62 87 ALA A O 1
ATOM 675 N N . VAL A 1 88 ? 4.781 1.566 0.818 1.00 97.38 88 VAL A N 1
ATOM 676 C CA . VAL A 1 88 ? 4.510 2.782 1.593 1.00 97.38 88 VAL A CA 1
ATOM 677 C C . VAL A 1 88 ? 5.785 3.598 1.772 1.00 97.38 88 VAL A C 1
ATOM 679 O O . VAL A 1 88 ? 5.723 4.824 1.669 1.00 97.38 88 VAL A O 1
ATOM 682 N N . GLU A 1 89 ? 6.924 2.941 1.990 1.00 96.25 89 GLU A N 1
ATOM 683 C CA . GLU A 1 89 ? 8.201 3.610 2.244 1.00 96.25 89 GLU A CA 1
ATOM 684 C C . GLU A 1 89 ? 9.228 3.396 1.134 1.00 96.25 89 GLU A C 1
ATOM 686 O O . GLU A 1 89 ? 9.860 4.367 0.726 1.00 96.25 89 GLU A O 1
ATOM 691 N N . GLU A 1 90 ? 9.397 2.174 0.627 1.00 97.12 90 GLU A N 1
ATOM 692 C CA . GLU A 1 90 ? 10.462 1.800 -0.301 1.00 97.12 90 GLU A CA 1
ATOM 693 C C . GLU A 1 90 ? 9.944 1.091 -1.560 1.00 97.12 90 GLU A C 1
ATOM 695 O O . GLU A 1 90 ? 9.473 -0.047 -1.546 1.00 97.12 90 GLU A O 1
ATOM 700 N N . THR A 1 91 ? 10.116 1.753 -2.703 1.00 98.12 91 THR A N 1
ATOM 701 C CA . THR A 1 91 ? 9.614 1.298 -4.006 1.00 98.12 91 THR A CA 1
ATOM 702 C C . THR A 1 91 ? 10.769 0.935 -4.952 1.00 98.12 91 THR A C 1
ATOM 704 O O . THR A 1 91 ? 11.776 1.650 -4.993 1.00 98.12 91 THR A O 1
ATOM 707 N N . PRO A 1 92 ? 10.651 -0.138 -5.761 1.00 97.94 92 PRO A N 1
ATOM 708 C CA . PRO A 1 92 ? 11.638 -0.485 -6.778 1.00 97.94 92 PRO A CA 1
ATOM 709 C C . PRO A 1 92 ? 11.631 0.499 -7.958 1.00 97.94 92 PRO A C 1
ATOM 711 O O . PRO A 1 92 ? 10.598 0.749 -8.587 1.00 97.94 92 PRO A O 1
ATOM 714 N N . ARG A 1 93 ? 12.823 0.972 -8.320 1.00 97.81 93 ARG A N 1
ATOM 715 C CA . ARG A 1 93 ? 13.131 1.790 -9.499 1.00 97.81 93 ARG A CA 1
ATOM 716 C C . ARG A 1 93 ? 14.193 1.110 -10.358 1.00 97.81 93 ARG A C 1
ATOM 718 O O . ARG A 1 93 ? 15.053 0.386 -9.851 1.00 97.81 93 ARG A O 1
ATOM 725 N N . LYS A 1 94 ? 14.151 1.346 -11.666 1.00 96.69 94 LYS A N 1
ATOM 726 C CA . LYS A 1 94 ? 15.107 0.785 -12.627 1.00 96.69 94 LYS A CA 1
ATOM 72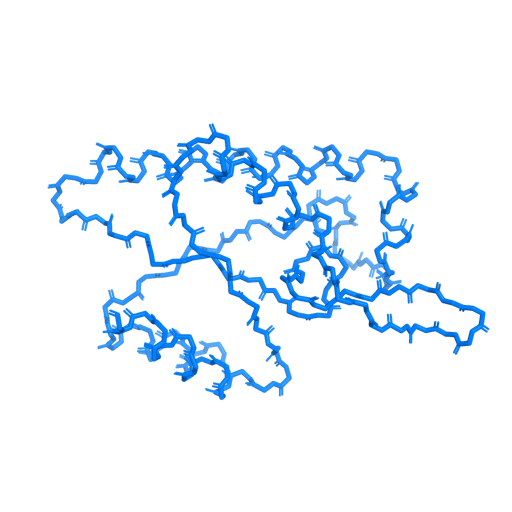7 C C . LYS A 1 94 ? 16.276 1.742 -12.831 1.00 96.69 94 LYS A C 1
ATOM 729 O O . LYS A 1 94 ? 16.091 2.939 -13.020 1.00 96.69 94 LYS A O 1
ATOM 734 N N . THR A 1 95 ? 17.493 1.208 -12.831 1.00 94.62 95 THR A N 1
ATOM 735 C CA . THR A 1 95 ? 18.721 1.954 -13.138 1.00 94.62 95 THR A CA 1
ATOM 736 C C . THR A 1 95 ? 19.581 1.189 -14.134 1.00 94.62 95 THR A C 1
ATOM 738 O O . THR A 1 95 ? 19.370 -0.001 -14.373 1.00 94.62 95 THR A O 1
ATOM 741 N N . ASN A 1 96 ? 20.626 1.842 -14.646 1.00 92.69 96 ASN A N 1
ATOM 742 C CA . ASN A 1 96 ? 21.633 1.201 -15.499 1.00 92.69 96 ASN A CA 1
ATOM 743 C C . ASN A 1 96 ? 22.369 0.041 -14.797 1.00 92.69 96 ASN A C 1
ATOM 745 O O . ASN A 1 96 ? 22.979 -0.781 -15.468 1.00 92.69 96 ASN A O 1
ATOM 749 N N . LYS A 1 97 ? 22.324 -0.030 -13.457 1.00 91.31 97 LYS A N 1
ATOM 750 C CA . LYS A 1 97 ? 22.958 -1.078 -12.640 1.00 91.31 97 LYS A CA 1
ATOM 751 C C . LYS A 1 97 ? 21.964 -2.141 -12.146 1.00 91.31 97 LYS A C 1
ATOM 753 O O . LYS A 1 97 ? 22.319 -2.949 -11.297 1.00 91.31 97 LYS A O 1
ATOM 758 N N . GLY A 1 98 ? 20.724 -2.127 -12.643 1.00 93.50 98 GLY A N 1
ATOM 759 C CA . GLY A 1 98 ? 19.643 -3.012 -12.199 1.00 93.50 98 GLY A CA 1
ATOM 760 C C . GLY A 1 98 ? 18.592 -2.299 -11.346 1.00 93.50 98 GLY A C 1
ATOM 761 O O . GLY A 1 98 ? 18.456 -1.071 -11.395 1.00 93.50 98 GLY A O 1
ATOM 762 N N . THR A 1 99 ? 17.820 -3.076 -10.587 1.00 96.38 99 THR A N 1
ATOM 763 C CA . THR A 1 99 ? 16.762 -2.562 -9.707 1.00 96.38 99 THR A CA 1
ATOM 764 C C . THR A 1 99 ? 17.347 -2.043 -8.401 1.00 96.38 99 THR A C 1
ATOM 766 O O . THR A 1 99 ? 18.167 -2.702 -7.767 1.00 96.38 99 THR A O 1
ATOM 769 N N . VAL A 1 100 ? 16.898 -0.864 -7.987 1.00 97.00 100 VAL A N 1
ATOM 770 C CA . VAL A 1 100 ? 17.248 -0.237 -6.710 1.00 97.00 100 VAL A CA 1
ATOM 771 C C . VAL A 1 100 ? 15.975 0.160 -5.977 1.00 97.00 100 VAL A C 1
ATOM 773 O O . VAL A 1 100 ? 14.979 0.488 -6.617 1.00 97.00 100 VAL A O 1
ATOM 776 N N . TYR A 1 101 ? 16.014 0.195 -4.651 1.00 97.12 101 TYR A N 1
ATOM 777 C CA . TYR A 1 101 ? 14.907 0.711 -3.850 1.00 97.12 101 TYR A CA 1
ATOM 778 C C . TYR A 1 101 ? 15.108 2.201 -3.560 1.00 97.12 101 TYR A C 1
ATOM 780 O O . TYR A 1 101 ? 16.241 2.695 -3.440 1.00 97.12 101 TYR A O 1
ATOM 788 N N . ARG A 1 102 ? 14.008 2.951 -3.556 1.00 97.56 102 ARG A N 1
ATOM 789 C CA . ARG A 1 102 ?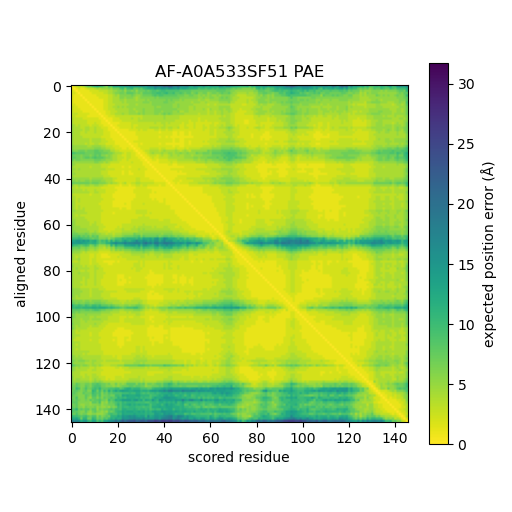 13.972 4.391 -3.284 1.00 97.56 102 ARG A CA 1
ATOM 790 C C . ARG A 1 102 ? 12.911 4.677 -2.239 1.00 97.56 102 ARG A C 1
ATOM 792 O O . ARG A 1 102 ? 11.853 4.059 -2.280 1.00 97.56 102 ARG A O 1
ATOM 799 N N . LYS A 1 103 ? 13.200 5.640 -1.357 1.00 97.81 103 LYS A N 1
ATOM 800 C CA . LYS A 1 103 ? 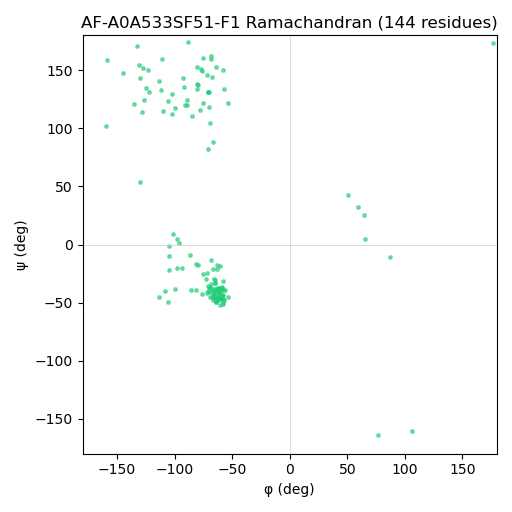12.271 6.117 -0.330 1.00 97.81 103 LYS A CA 1
ATOM 801 C C . LYS A 1 103 ? 11.131 6.919 -0.957 1.00 97.81 103 LYS A C 1
ATOM 803 O O . LYS A 1 103 ? 11.202 8.143 -1.050 1.00 97.81 103 LYS A O 1
ATOM 808 N N . GLU A 1 104 ? 10.129 6.216 -1.456 1.00 97.50 104 GLU A N 1
ATOM 809 C CA . GLU A 1 104 ? 8.939 6.757 -2.098 1.00 97.50 104 GLU A CA 1
ATOM 810 C C . GLU A 1 104 ? 7.801 5.729 -2.063 1.00 97.50 104 GLU A C 1
ATOM 812 O O . GLU A 1 104 ? 8.037 4.524 -1.966 1.00 97.50 104 GLU A O 1
ATOM 817 N N . ARG A 1 105 ? 6.563 6.209 -2.210 1.00 98.44 105 ARG A N 1
ATOM 818 C CA . ARG A 1 105 ? 5.368 5.360 -2.292 1.00 98.44 105 ARG A CA 1
ATOM 819 C C . ARG A 1 105 ? 5.225 4.702 -3.657 1.00 98.44 105 ARG A C 1
ATOM 821 O O . ARG A 1 105 ? 5.572 5.292 -4.680 1.00 98.44 105 ARG A O 1
ATOM 828 N N . GLY A 1 106 ? 4.608 3.528 -3.685 1.00 98.50 106 GLY A N 1
ATOM 829 C CA . GLY A 1 106 ? 4.133 2.921 -4.920 1.00 98.50 106 GLY A CA 1
ATOM 830 C C . GLY A 1 106 ? 2.967 3.711 -5.526 1.00 98.50 106 GLY A C 1
ATOM 831 O O . GLY A 1 106 ? 2.273 4.463 -4.841 1.00 98.50 106 GLY A O 1
ATOM 832 N N . ILE A 1 107 ? 2.723 3.531 -6.826 1.00 98.62 107 ILE A N 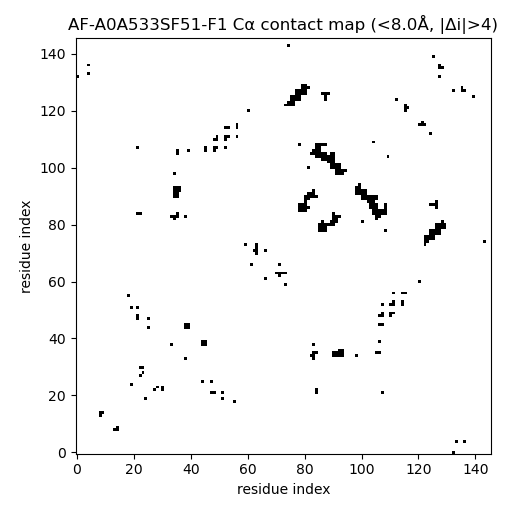1
ATOM 833 C CA . ILE A 1 107 ? 1.737 4.331 -7.587 1.00 98.62 107 ILE A CA 1
ATOM 834 C C . ILE A 1 107 ? 0.326 4.242 -6.988 1.00 98.62 107 ILE A C 1
ATOM 836 O O . ILE A 1 107 ? -0.408 5.229 -6.968 1.00 98.62 107 ILE A O 1
ATOM 840 N N . PHE A 1 108 ? -0.080 3.062 -6.511 1.00 98.62 108 PHE A N 1
ATOM 841 C CA . PHE A 1 108 ? -1.393 2.890 -5.897 1.00 98.62 108 PHE A CA 1
ATOM 842 C C . PHE A 1 108 ? -1.459 3.554 -4.521 1.00 98.62 108 PHE A C 1
ATOM 844 O O . PHE A 1 108 ? -2.429 4.256 -4.247 1.00 98.62 108 PHE A O 1
ATOM 851 N N . MET A 1 109 ? -0.413 3.420 -3.702 1.00 98.44 109 MET A N 1
ATOM 852 C CA . MET A 1 109 ? -0.348 4.074 -2.390 1.00 98.44 109 MET A CA 1
ATOM 853 C C 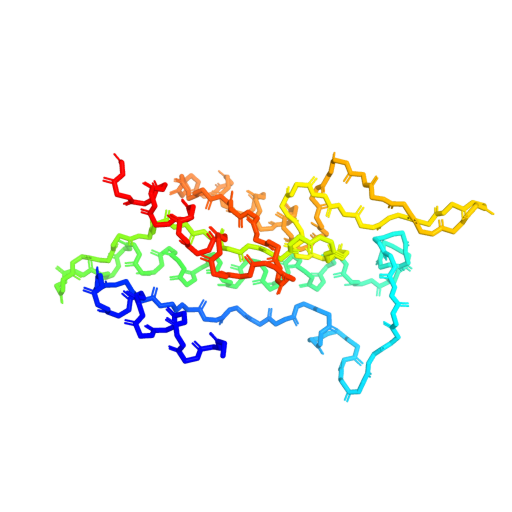. MET A 1 109 ? -0.301 5.602 -2.483 1.00 98.44 109 MET A C 1
ATOM 855 O O . MET A 1 109 ? -0.886 6.269 -1.635 1.00 98.44 109 MET A O 1
ATOM 859 N N . GLU A 1 110 ? 0.314 6.175 -3.521 1.00 98.56 110 GLU A N 1
ATOM 860 C CA . GLU A 1 110 ? 0.241 7.620 -3.788 1.00 98.56 110 GLU A CA 1
ATOM 861 C C . GLU A 1 110 ? -1.196 8.089 -4.044 1.00 98.56 110 GLU A C 1
ATOM 863 O O . GLU A 1 110 ? -1.637 9.100 -3.494 1.00 98.56 110 GLU A O 1
ATOM 868 N N . GLU A 1 111 ? -1.938 7.377 -4.895 1.00 98.50 111 GLU A N 1
ATOM 869 C CA . GLU A 1 111 ? -3.324 7.740 -5.199 1.00 98.50 111 GLU A CA 1
ATOM 870 C C . GLU A 1 111 ? -4.251 7.474 -4.005 1.00 98.50 111 GLU A C 1
ATOM 872 O O . GLU A 1 111 ? -5.144 8.277 -3.739 1.00 98.50 111 GLU A O 1
ATOM 877 N N . LEU A 1 112 ? -4.001 6.414 -3.235 1.00 98.31 112 LEU A N 1
ATOM 878 C CA . LEU A 1 112 ? -4.739 6.116 -2.012 1.00 98.31 112 LEU A CA 1
ATOM 879 C C . LEU A 1 112 ? -4.507 7.172 -0.930 1.00 98.31 112 LEU A C 1
ATOM 881 O O . LEU A 1 112 ? -5.468 7.672 -0.354 1.00 98.31 112 LEU A O 1
ATOM 885 N N . GLU A 1 113 ? -3.260 7.589 -0.703 1.00 98.00 113 GLU A N 1
ATOM 886 C CA . GLU A 1 113 ? -2.945 8.670 0.232 1.00 98.00 113 GLU A CA 1
ATOM 887 C C . GLU A 1 113 ? -3.650 9.975 -0.155 1.00 98.00 113 GLU A C 1
ATOM 889 O O . GLU A 1 113 ? -4.219 10.655 0.700 1.00 98.00 113 GLU A O 1
ATOM 894 N N . ARG A 1 114 ? -3.651 10.322 -1.448 1.00 98.06 114 ARG A N 1
ATOM 895 C CA . ARG A 1 114 ? -4.367 11.504 -1.950 1.00 98.06 114 ARG A CA 1
ATOM 896 C C . ARG A 1 114 ? -5.858 11.425 -1.648 1.00 98.06 114 ARG A C 1
ATOM 898 O O . ARG A 1 114 ? -6.429 12.404 -1.175 1.00 98.06 114 ARG A O 1
ATOM 905 N N . GLU A 1 115 ? -6.480 10.279 -1.903 1.00 97.75 115 GLU A N 1
ATOM 906 C CA . GLU A 1 115 ? -7.910 10.062 -1.676 1.00 97.75 115 GLU A CA 1
ATOM 907 C C . GLU A 1 115 ? -8.272 10.043 -0.176 1.00 97.75 115 GLU A C 1
ATOM 909 O O . GLU A 1 115 ? -9.328 10.568 0.186 1.00 97.75 115 GLU A O 1
ATOM 914 N N . VAL A 1 116 ? -7.389 9.531 0.692 1.00 96.50 116 VAL A N 1
ATOM 915 C CA . VAL A 1 116 ? -7.517 9.575 2.164 1.00 96.50 116 VAL A CA 1
ATOM 916 C C . VAL A 1 116 ? -7.411 11.009 2.686 1.00 96.50 116 VAL A C 1
ATOM 918 O O . VAL A 1 116 ? -8.258 11.437 3.473 1.00 96.50 116 VAL A O 1
ATOM 921 N N . ARG A 1 117 ? -6.406 11.772 2.231 1.00 96.38 117 ARG A N 1
ATOM 922 C CA . ARG A 1 117 ? -6.193 13.176 2.632 1.00 96.38 117 ARG A CA 1
ATOM 923 C C . ARG A 1 117 ? -7.318 14.085 2.153 1.00 96.38 117 ARG A C 1
ATOM 925 O O . ARG A 1 117 ? -7.812 14.901 2.919 1.00 96.38 117 ARG A O 1
ATOM 932 N N . LYS A 1 118 ? -7.754 13.924 0.901 1.00 96.88 118 LYS A N 1
ATOM 933 C CA . LYS A 1 118 ? -8.843 14.712 0.305 1.00 96.88 118 LYS A CA 1
ATOM 934 C C . LYS A 1 118 ? -10.155 14.605 1.092 1.00 96.88 118 LYS A C 1
ATOM 936 O O . LYS A 1 118 ? -10.941 15.546 1.083 1.00 96.88 118 LYS A O 1
ATOM 941 N N . ARG A 1 119 ? -10.390 13.460 1.732 1.00 94.62 119 ARG A N 1
ATOM 942 C CA . ARG A 1 119 ? -11.589 13.155 2.526 1.00 94.62 119 ARG A CA 1
ATOM 943 C C . ARG A 1 119 ? -11.414 13.386 4.029 1.00 94.62 119 ARG A C 1
ATOM 945 O O . ARG A 1 119 ? -12.325 13.078 4.788 1.00 94.62 119 ARG A O 1
ATOM 952 N N . ASP A 1 120 ? -10.242 13.855 4.460 1.00 93.31 120 ASP A N 1
ATOM 953 C CA . ASP A 1 120 ? -9.902 14.035 5.875 1.00 93.31 120 ASP A CA 1
ATOM 954 C C . ASP A 1 120 ? -10.184 12.779 6.731 1.00 93.31 120 ASP A C 1
ATOM 956 O O . ASP A 1 120 ? -10.760 12.811 7.822 1.00 93.31 120 ASP A O 1
ATOM 960 N N . LEU A 1 121 ? -9.831 11.603 6.195 1.00 89.38 121 LEU A N 1
ATOM 961 C CA . LEU A 1 121 ? -10.115 10.341 6.883 1.00 89.38 121 LEU A CA 1
ATOM 962 C C . LEU A 1 121 ? -9.171 10.087 8.064 1.00 89.38 121 LEU A C 1
ATOM 964 O O . LEU A 1 121 ? -9.562 9.367 8.984 1.00 89.38 121 LEU A O 1
ATOM 968 N N . GLY A 1 122 ? -7.965 10.668 8.045 1.00 88.75 122 GLY A N 1
ATOM 969 C CA . GLY A 1 122 ? -6.964 10.528 9.109 1.00 88.75 122 GLY A CA 1
ATOM 970 C C . GLY A 1 122 ? -6.429 9.102 9.289 1.00 88.75 122 GLY A C 1
ATOM 971 O O . GLY A 1 122 ? -6.021 8.737 10.386 1.00 88.75 122 GLY A O 1
ATOM 972 N N . ILE A 1 123 ? -6.475 8.272 8.241 1.00 92.94 123 ILE A N 1
ATOM 973 C CA . ILE A 1 123 ? -6.101 6.853 8.316 1.00 92.94 123 ILE A CA 1
ATOM 974 C C . ILE A 1 123 ? -4.599 6.701 8.030 1.00 92.94 123 ILE A C 1
ATOM 976 O O . ILE A 1 123 ? -4.152 7.137 6.965 1.00 92.94 123 ILE A O 1
ATOM 980 N N . PRO A 1 124 ? -3.814 6.076 8.929 1.00 93.44 124 PRO A N 1
ATOM 981 C CA . PRO A 1 124 ? -2.390 5.866 8.703 1.00 93.44 124 PRO A CA 1
ATOM 982 C C . PRO A 1 124 ? -2.140 4.795 7.633 1.00 93.44 124 PRO A C 1
ATOM 984 O O . PRO A 1 124 ? -2.875 3.810 7.527 1.00 93.44 124 PRO A O 1
ATOM 987 N N . LEU A 1 125 ? -1.072 4.988 6.858 1.00 94.69 125 LEU A N 1
ATOM 988 C CA . LEU A 1 125 ? -0.541 4.019 5.898 1.00 94.69 125 LEU A CA 1
ATOM 989 C C . LEU A 1 125 ? 0.681 3.346 6.517 1.00 94.69 125 LEU A C 1
ATOM 991 O O . LEU A 1 125 ? 1.577 4.044 6.988 1.00 94.69 125 LEU A O 1
ATOM 995 N N . ILE A 1 126 ? 0.720 2.017 6.502 1.00 92.12 126 ILE A N 1
ATOM 996 C CA . ILE A 1 126 ? 1.777 1.226 7.134 1.00 92.12 126 ILE A CA 1
ATOM 997 C C . ILE A 1 126 ? 2.353 0.260 6.109 1.00 92.12 126 ILE A C 1
ATOM 999 O O . ILE A 1 126 ? 1.619 -0.517 5.498 1.00 92.12 126 ILE A O 1
ATOM 1003 N N . GLY A 1 127 ? 3.665 0.331 5.918 1.00 91.12 127 GLY A N 1
ATOM 1004 C CA . GLY A 1 127 ? 4.414 -0.596 5.085 1.00 91.12 127 GLY A CA 1
ATOM 1005 C C . GLY A 1 127 ? 4.710 -1.896 5.815 1.00 91.12 127 GLY A C 1
ATOM 1006 O O . GLY A 1 127 ? 5.083 -1.869 6.985 1.00 91.12 127 GLY A O 1
ATOM 1007 N N . VAL A 1 128 ? 4.568 -3.031 5.131 1.00 89.31 128 VAL A N 1
ATOM 1008 C CA . VAL A 1 128 ? 5.029 -4.330 5.631 1.00 89.31 128 VAL A CA 1
ATOM 1009 C C . VAL A 1 128 ? 5.961 -5.004 4.647 1.00 89.31 128 VAL A C 1
ATOM 1011 O O . VAL A 1 128 ? 5.679 -5.112 3.451 1.00 89.31 128 VAL A O 1
ATOM 1014 N N . ASN A 1 129 ? 7.059 -5.535 5.170 1.00 86.50 129 ASN A N 1
ATOM 1015 C CA . ASN A 1 129 ? 7.941 -6.414 4.428 1.00 86.50 129 ASN A CA 1
ATOM 1016 C C . ASN A 1 129 ? 7.436 -7.865 4.498 1.00 86.50 129 ASN A C 1
ATOM 1018 O O . ASN A 1 129 ? 7.504 -8.532 5.532 1.00 86.50 129 ASN A O 1
ATOM 1022 N N . ILE A 1 130 ? 6.963 -8.380 3.363 1.00 79.44 130 ILE A N 1
ATOM 1023 C CA . ILE A 1 130 ? 6.416 -9.742 3.250 1.00 79.44 130 ILE A CA 1
ATOM 1024 C C . ILE A 1 130 ? 7.464 -10.850 3.410 1.00 79.44 130 ILE A C 1
ATOM 1026 O O . ILE A 1 130 ? 7.089 -12.008 3.584 1.00 79.44 130 ILE A O 1
ATOM 1030 N N . HIS A 1 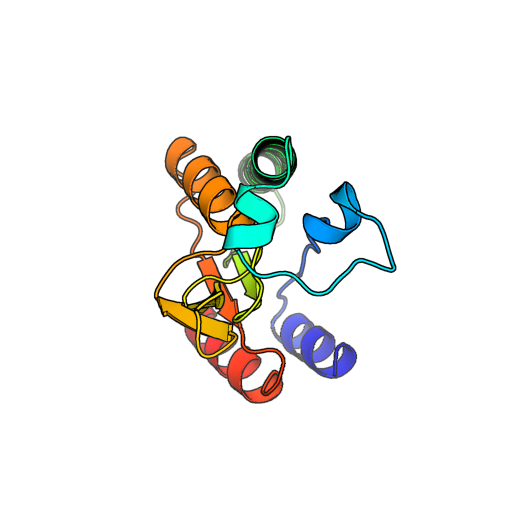131 ? 8.757 -10.521 3.363 1.00 79.62 131 HIS A N 1
ATOM 1031 C CA . HIS A 1 131 ? 9.836 -11.475 3.615 1.00 79.62 131 HIS A CA 1
ATOM 1032 C C . HIS A 1 131 ? 10.096 -11.689 5.115 1.00 79.62 131 HIS A C 1
ATOM 1034 O O . HIS A 1 131 ? 10.664 -12.717 5.477 1.00 79.62 131 HIS A O 1
ATOM 1040 N N . SER A 1 132 ? 9.600 -10.789 5.977 1.00 77.38 132 SER A N 1
ATOM 1041 C CA . SER A 1 132 ? 9.666 -10.904 7.445 1.00 77.38 132 SER A CA 1
ATOM 1042 C C . SER A 1 132 ? 8.298 -10.671 8.120 1.00 77.38 132 SER A C 1
ATOM 1044 O O . SER A 1 132 ? 8.168 -9.852 9.030 1.00 77.38 132 SER A O 1
ATOM 1046 N N . PRO A 1 133 ? 7.237 -11.395 7.725 1.00 70.12 133 PRO A N 1
ATOM 1047 C CA . PRO A 1 133 ? 5.862 -11.002 8.032 1.00 70.12 133 PRO A CA 1
ATOM 1048 C C . PRO A 1 133 ? 5.466 -11.177 9.500 1.00 70.12 133 PRO A C 1
ATOM 1050 O O . PRO A 1 133 ? 4.563 -10.488 9.962 1.00 70.12 133 PRO A O 1
ATOM 1053 N N . LYS A 1 134 ? 6.120 -12.073 10.254 1.00 70.44 134 LYS A N 1
ATOM 1054 C CA . LYS A 1 134 ? 5.868 -12.222 11.700 1.00 70.44 134 LYS A CA 1
ATOM 1055 C C . LYS A 1 134 ? 6.339 -10.992 12.481 1.00 70.44 134 LYS A C 1
ATOM 1057 O O . LYS A 1 134 ? 5.599 -10.496 13.326 1.00 70.44 134 LYS A O 1
ATOM 1062 N N . ASP A 1 135 ? 7.532 -10.492 12.174 1.00 74.50 135 ASP A N 1
ATOM 1063 C CA . ASP A 1 135 ? 8.107 -9.326 12.851 1.00 74.50 135 ASP A CA 1
ATOM 1064 C C . ASP A 1 135 ? 7.346 -8.048 12.490 1.00 74.50 135 ASP A C 1
ATOM 1066 O O . ASP A 1 135 ? 7.043 -7.236 13.365 1.00 74.50 135 ASP A O 1
ATOM 1070 N N . GLU A 1 136 ? 6.968 -7.904 11.219 1.00 77.19 136 GLU A N 1
ATOM 1071 C CA . GLU A 1 136 ? 6.175 -6.767 10.745 1.00 77.19 136 GLU A CA 1
ATOM 1072 C C . GLU A 1 136 ? 4.756 -6.770 11.314 1.00 77.19 136 GLU A C 1
ATOM 1074 O O . GLU A 1 136 ? 4.254 -5.731 11.739 1.00 77.19 136 GLU A O 1
ATOM 1079 N N . LEU A 1 137 ? 4.132 -7.943 11.446 1.00 69.31 137 LEU A N 1
ATOM 1080 C CA . LEU A 1 137 ? 2.848 -8.065 12.130 1.00 69.31 137 LEU A CA 1
ATOM 1081 C C . LEU A 1 137 ? 2.941 -7.600 13.590 1.00 69.31 137 LEU A C 1
ATOM 1083 O O . LEU A 1 137 ? 2.099 -6.829 14.049 1.00 69.31 137 LEU A O 1
ATOM 1087 N N . LEU A 1 138 ? 3.974 -8.028 14.322 1.00 71.31 138 LEU A N 1
ATOM 1088 C CA . LEU A 1 138 ? 4.189 -7.592 15.704 1.00 71.31 138 LEU A CA 1
ATOM 1089 C C . LEU A 1 138 ? 4.407 -6.075 15.798 1.00 71.31 138 LEU A C 1
ATOM 1091 O O . LEU A 1 138 ? 3.911 -5.449 16.737 1.00 71.31 138 LEU A O 1
ATOM 1095 N N . ARG A 1 139 ? 5.110 -5.472 14.831 1.00 76.44 139 ARG A N 1
ATOM 1096 C CA . ARG A 1 139 ? 5.284 -4.012 14.736 1.00 76.44 139 ARG A CA 1
ATOM 1097 C C . ARG A 1 139 ? 3.961 -3.294 14.493 1.00 76.44 139 ARG A C 1
ATOM 1099 O O . ARG A 1 139 ? 3.638 -2.380 15.248 1.00 76.44 139 ARG A O 1
ATOM 1106 N N . MET A 1 140 ?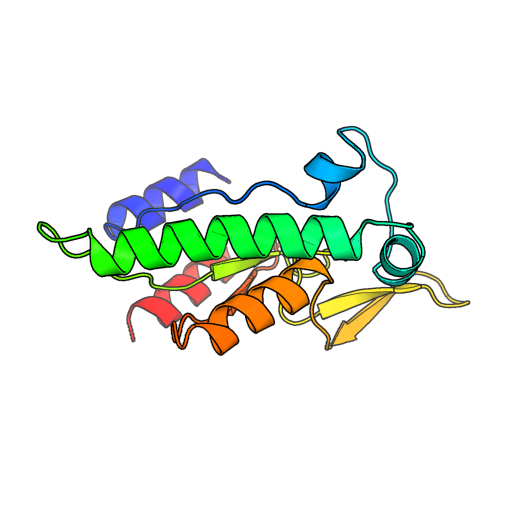 3.175 -3.738 13.512 1.00 77.25 140 MET A N 1
ATOM 1107 C CA . MET A 1 140 ? 1.848 -3.177 13.233 1.00 77.25 140 MET A CA 1
ATOM 1108 C C . MET A 1 140 ? 0.940 -3.226 14.460 1.00 77.25 140 MET A C 1
ATOM 1110 O O . MET A 1 140 ? 0.186 -2.301 14.731 1.00 77.25 140 MET A O 1
ATOM 1114 N N . ILE A 1 141 ? 1.007 -4.310 15.226 1.00 69.88 141 ILE A N 1
ATOM 1115 C CA . ILE A 1 141 ? 0.154 -4.490 16.399 1.00 69.88 141 ILE A CA 1
ATOM 1116 C C . ILE A 1 141 ? 0.552 -3.567 17.535 1.00 69.88 141 ILE A C 1
ATOM 1118 O O . ILE A 1 141 ? -0.331 -3.028 18.196 1.00 69.88 141 ILE A O 1
ATOM 1122 N N . LYS A 1 142 ? 1.855 -3.374 17.763 1.00 72.69 142 LYS A N 1
ATOM 1123 C CA . LYS A 1 142 ? 2.328 -2.350 18.702 1.00 72.69 142 LYS A CA 1
ATOM 1124 C C . LYS A 1 142 ? 1.813 -0.977 18.280 1.00 72.69 142 LYS A C 1
ATOM 1126 O O . LYS A 1 142 ? 1.202 -0.299 19.092 1.00 72.69 142 LYS A O 1
ATOM 1131 N N . PHE A 1 143 ? 1.932 -0.656 16.992 1.00 75.06 143 PHE A N 1
ATOM 1132 C CA . PHE A 1 143 ? 1.436 0.596 16.426 1.00 75.06 143 PHE A CA 1
ATOM 1133 C C . PHE A 1 143 ? -0.078 0.801 16.621 1.00 75.06 143 PHE A C 1
ATOM 1135 O O . PHE A 1 143 ? -0.513 1.917 16.859 1.00 75.06 143 PHE A O 1
ATOM 1142 N N . PHE A 1 144 ? -0.896 -0.254 16.543 1.00 71.50 144 PHE A N 1
ATOM 1143 C CA . PHE A 1 144 ? -2.353 -0.143 16.711 1.00 71.50 144 PHE A CA 1
ATOM 1144 C C . PHE A 1 144 ? -2.856 -0.230 18.162 1.00 71.50 144 PHE A C 1
ATOM 1146 O O . PHE A 1 144 ? -4.054 -0.035 18.391 1.00 71.50 144 PHE A O 1
ATOM 1153 N N . LYS A 1 145 ? -1.987 -0.578 19.120 1.00 66.62 145 LYS A N 1
ATOM 1154 C CA . LYS A 1 145 ? -2.311 -0.646 20.557 1.00 66.62 145 LYS A CA 1
ATOM 1155 C C . LYS A 1 145 ? -1.980 0.642 21.317 1.00 66.62 145 LYS A C 1
ATOM 1157 O O . LYS A 1 145 ? -2.525 0.821 22.405 1.00 66.62 145 LYS A O 1
ATOM 1162 N N . GLU A 1 146 ? -1.100 1.474 20.769 1.00 52.22 146 GLU A N 1
ATOM 1163 C CA . GLU A 1 146 ? -0.806 2.840 21.233 1.00 52.22 146 GLU A CA 1
ATOM 1164 C C . GLU A 1 146 ? -1.887 3.831 20.760 1.00 52.22 146 GLU A C 1
ATOM 1166 O O . GLU A 1 146 ? -2.204 4.757 21.541 1.00 52.22 146 GLU A O 1
#

Mean predicted aligned error: 4.26 Å

Foldseek 3Di:
DVVVLVVVCVVVVHDDDDAPDLQCVVQNPPDDDDFLVRQVPPPCSLVSLLVSLLVVLVVVVCLQVVCVVPRDDQQAAEFEDQDLAGADAWTWDQDPVGIDIDGDHHSNVVSNVVNCVVVVVPHYYHYDHPVPRVVSSVVSVVSSVD

Nearest PDB structures (foldseek):
  1exv-assembly1_B  TM=6.028E-01  e=1.960E+00  Homo sapiens
  2ecp-assembly1_B  TM=2.621E-01  e=8.637E-01  Escherichia coli
  2g9v-assembly1_A-2  TM=2.537E-01  e=9.199E-01  Oryctolagus cuniculus
  2qln-assembly1_A-2  TM=2.559E-01  e=9.797E-01  unclassified
  3g2n-assembly1_A  TM=2.541E-01  e=1.343E+00  Oryctolagus cuniculus

Radius of gyration: 15.99 Å; Cα contacts (8 Å, |Δi|>4): 188; chains: 1; bounding box: 46×33×42 Å

Secondary structure (DSSP, 8-state):
-HHHHHHHHHHTT----PPPPTTHHHH-SS-----HHHHHHSTTHHHHHHHHHHHHHHHHHHHHHH--SSPPP---EEEETT-TTT-SSEEEEEETTEEEEEES--HHHHHHHHHHHHTT--PPEEEE-TTSHHHHHHHHHHHHH-